Protein AF-A0A1H4K8H6-F1 (afdb_monomer_lite)

Sequence (141 aa):
MRRGWREDIYTRSAAPPLRTGRDPRARECATCYTLRRQDDECFGGLREAVLERDQYRCRVCDAPRRIKRSIIVHHRVPGRSVLHPMISLCPGCHAKVHRTTVVLSAMPPLLLKLWREQHPDRHEQRILDFRKKDMQSRPMF

Radius of gyration: 27.67 Å; chains: 1; bounding box: 66×64×83 Å

pLDDT: mean 79.52, std 19.92, range [31.77, 97.69]

InterPro domains:
  IPR003615 HNH nuclease [cd00085] (46-98)

Organism: NCBI:txid392734

Secondary structure (DSSP, 8-state):
------------PPPPP---S--GGGG--HHHHHHHHHHHHHHTT-HHHHHHHTTTB-TTT--B--STTSSEEEESSTT---TTTEEEE-HHHHHHHHH-SS-BTTS-HHHHHHHHHH-TTPPPBPPP-TTS-----PPP-

Structure (mmCIF, N/CA/C/O backbone):
data_AF-A0A1H4K8H6-F1
#
_entry.id   AF-A0A1H4K8H6-F1
#
loop_
_atom_site.group_PDB
_atom_site.id
_atom_site.type_symbol
_atom_site.label_atom_id
_atom_site.label_alt_id
_atom_site.label_comp_id
_atom_site.label_asym_id
_atom_site.label_entity_id
_atom_site.label_seq_id
_atom_site.pdbx_PDB_ins_code
_atom_site.Cartn_x
_atom_site.Cartn_y
_atom_site.Cartn_z
_atom_site.occupancy
_atom_site.B_iso_or_equiv
_atom_site.auth_seq_id
_atom_site.auth_comp_id
_atom_site.auth_asym_id
_atom_site.auth_atom_id
_atom_site.pdbx_PDB_model_num
ATOM 1 N N . MET A 1 1 ? 1.658 -53.767 -45.914 1.00 40.94 1 MET A N 1
ATOM 2 C CA . MET A 1 1 ? 2.917 -53.933 -45.147 1.00 40.94 1 MET A CA 1
ATOM 3 C C . MET A 1 1 ? 4.100 -53.635 -46.061 1.00 40.94 1 MET A C 1
ATOM 5 O O . MET A 1 1 ? 4.144 -54.219 -47.132 1.00 40.94 1 MET A O 1
ATOM 9 N N . ARG A 1 2 ? 5.048 -52.801 -45.587 1.00 32.50 2 ARG A N 1
ATOM 10 C CA . ARG A 1 2 ? 6.287 -52.304 -46.247 1.00 32.50 2 ARG A CA 1
ATOM 11 C C . ARG A 1 2 ? 6.045 -51.295 -47.383 1.00 32.50 2 ARG A C 1
ATOM 13 O O . ARG A 1 2 ? 5.110 -51.474 -48.140 1.00 32.50 2 ARG A O 1
ATOM 20 N N . ARG A 1 3 ? 6.847 -50.255 -47.618 1.00 38.59 3 ARG A N 1
ATOM 21 C CA . ARG A 1 3 ? 7.909 -49.508 -46.908 1.00 38.59 3 ARG A CA 1
ATOM 22 C C . ARG A 1 3 ? 8.177 -48.283 -47.808 1.00 38.59 3 ARG A C 1
ATOM 24 O O . ARG A 1 3 ? 8.149 -48.450 -49.021 1.00 38.59 3 ARG A O 1
ATOM 31 N N . GLY A 1 4 ? 8.552 -47.138 -47.237 1.00 31.77 4 GLY A N 1
ATOM 32 C CA . GLY A 1 4 ? 9.342 -46.130 -47.960 1.00 31.77 4 GLY A CA 1
ATOM 33 C C . GLY A 1 4 ? 8.812 -44.703 -47.887 1.00 31.77 4 GLY A C 1
ATOM 34 O O . GLY A 1 4 ? 8.024 -44.306 -48.730 1.00 31.77 4 GLY A O 1
ATOM 35 N N . TRP A 1 5 ? 9.326 -43.924 -46.936 1.00 32.12 5 TRP A N 1
ATOM 36 C CA . TRP A 1 5 ? 9.460 -42.476 -47.089 1.00 32.12 5 TRP A CA 1
ATOM 37 C C . TRP A 1 5 ? 10.924 -42.136 -46.815 1.00 32.12 5 TRP A C 1
ATOM 39 O O . TRP A 1 5 ? 11.420 -42.372 -45.713 1.00 32.12 5 TRP A O 1
ATOM 49 N N . ARG A 1 6 ? 11.621 -41.713 -47.876 1.00 41.25 6 ARG A N 1
ATOM 50 C CA . ARG A 1 6 ? 12.905 -41.013 -47.800 1.00 41.25 6 ARG A CA 1
ATOM 51 C C . ARG A 1 6 ? 12.652 -39.534 -47.516 1.00 41.25 6 ARG A C 1
ATOM 53 O O . ARG A 1 6 ? 11.533 -39.051 -47.649 1.00 41.25 6 ARG A O 1
ATOM 60 N N . GLU A 1 7 ? 13.748 -38.935 -47.089 1.00 38.69 7 GLU A N 1
ATOM 61 C CA . GLU A 1 7 ? 14.023 -37.622 -46.526 1.00 38.69 7 GLU A CA 1
ATOM 62 C C . GLU A 1 7 ? 13.606 -36.408 -47.372 1.00 38.69 7 GLU A C 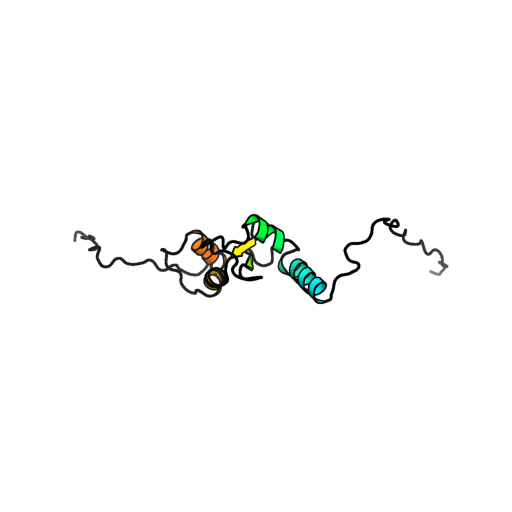1
ATOM 64 O O . GLU A 1 7 ? 13.125 -36.532 -48.495 1.00 38.69 7 GLU A O 1
ATOM 69 N N . ASP A 1 8 ? 13.882 -35.247 -46.767 1.00 36.59 8 ASP A N 1
ATOM 70 C CA . ASP A 1 8 ? 13.781 -33.871 -47.258 1.00 36.59 8 ASP A CA 1
ATOM 71 C C . ASP A 1 8 ? 12.404 -33.245 -46.941 1.00 36.59 8 ASP A C 1
ATOM 73 O O . ASP A 1 8 ? 11.355 -33.780 -47.260 1.00 36.59 8 ASP A O 1
ATOM 77 N N . ILE A 1 9 ? 12.270 -32.095 -46.279 1.00 44.44 9 ILE A N 1
ATOM 78 C CA . ILE A 1 9 ? 13.014 -30.853 -46.456 1.00 44.44 9 ILE A CA 1
ATOM 79 C C . ILE A 1 9 ? 12.927 -30.050 -45.148 1.00 44.44 9 ILE A C 1
ATOM 81 O O . ILE A 1 9 ? 11.853 -29.760 -44.624 1.00 44.44 9 ILE A O 1
ATOM 85 N N . TYR A 1 10 ? 14.091 -29.636 -44.661 1.00 36.12 10 TYR A N 1
ATOM 86 C CA . TYR A 1 10 ? 14.293 -28.594 -43.663 1.00 36.12 10 TYR A CA 1
ATOM 87 C C . TYR A 1 10 ? 13.705 -27.263 -44.173 1.00 36.12 10 TYR A C 1
ATOM 89 O O . TYR A 1 10 ? 14.400 -26.464 -44.805 1.00 36.12 10 TYR A O 1
ATOM 97 N N . THR A 1 11 ? 12.420 -26.989 -43.933 1.00 43.94 11 THR A N 1
ATOM 98 C CA . THR A 1 11 ? 11.877 -25.638 -44.133 1.00 43.94 11 THR A CA 1
ATOM 99 C C . THR A 1 11 ? 12.354 -24.750 -42.995 1.00 43.94 11 THR A C 1
ATOM 101 O O . THR A 1 11 ? 11.787 -24.728 -41.904 1.00 43.94 11 THR A O 1
ATOM 104 N N . ARG A 1 12 ? 13.450 -24.043 -43.287 1.00 44.56 12 ARG A N 1
ATOM 105 C CA . ARG A 1 12 ? 13.989 -22.895 -42.557 1.00 44.56 12 ARG A CA 1
ATOM 106 C C . ARG A 1 12 ? 12.866 -22.052 -41.948 1.00 44.56 12 ARG A C 1
ATOM 108 O O . ARG A 1 12 ? 12.107 -21.410 -42.672 1.00 44.56 12 ARG A O 1
ATOM 115 N N . SER A 1 13 ? 12.833 -22.001 -40.620 1.00 45.31 13 SER A N 1
ATOM 116 C CA . SER A 1 13 ? 12.163 -20.948 -39.865 1.00 45.31 13 SER A CA 1
ATOM 117 C C . SER A 1 13 ? 12.573 -19.591 -40.434 1.00 45.31 13 SER A C 1
ATOM 119 O O . SER A 1 13 ? 13.765 -19.280 -40.506 1.00 45.31 13 SER A O 1
ATOM 121 N N . ALA A 1 14 ? 11.594 -18.799 -40.866 1.00 42.00 14 ALA A N 1
ATOM 122 C CA . ALA A 1 14 ? 11.824 -17.429 -41.290 1.00 42.00 14 ALA A CA 1
ATOM 123 C C . ALA A 1 14 ? 12.527 -16.665 -40.158 1.00 42.00 14 ALA A C 1
ATOM 125 O O . ALA A 1 14 ? 12.051 -16.633 -39.021 1.00 42.00 14 ALA A O 1
ATOM 126 N N . ALA A 1 15 ? 13.687 -16.085 -40.468 1.00 46.69 15 ALA A N 1
ATOM 127 C CA . ALA A 1 15 ? 14.400 -15.219 -39.547 1.00 46.69 15 ALA A CA 1
ATOM 128 C C . ALA A 1 15 ? 13.525 -13.993 -39.224 1.00 46.69 15 ALA A C 1
ATOM 130 O O . ALA A 1 15 ? 12.939 -13.409 -40.142 1.00 46.69 15 ALA A O 1
ATOM 131 N N . PRO A 1 16 ? 13.419 -13.578 -37.949 1.00 52.88 16 PRO A N 1
ATOM 132 C CA . PRO A 1 16 ? 12.734 -12.340 -37.606 1.00 52.88 16 PRO A CA 1
ATOM 133 C C . PRO A 1 16 ? 13.440 -11.154 -38.285 1.00 52.88 16 PRO A C 1
ATOM 135 O O . PRO A 1 16 ? 14.665 -11.179 -38.438 1.00 52.88 16 PRO A O 1
ATOM 138 N N . PRO A 1 17 ? 12.698 -10.110 -38.699 1.00 45.56 17 PRO A N 1
ATOM 139 C CA . PRO A 1 17 ? 13.280 -8.988 -39.421 1.00 45.56 17 PRO A CA 1
ATOM 140 C C . PRO A 1 17 ? 14.376 -8.321 -38.586 1.00 45.56 17 PRO A C 1
ATOM 142 O O . PRO A 1 17 ? 14.208 -8.082 -37.385 1.00 45.56 17 PRO A O 1
ATOM 145 N N . LEU A 1 18 ? 15.494 -8.012 -39.248 1.00 45.66 18 LEU A N 1
ATOM 146 C CA . LEU A 1 18 ? 16.598 -7.225 -38.706 1.00 45.66 18 LEU A CA 1
ATOM 147 C C . LEU A 1 18 ? 16.058 -5.867 -38.248 1.00 45.66 18 LEU A C 1
ATOM 149 O O . LEU A 1 18 ? 15.771 -4.982 -39.052 1.00 45.66 18 LEU A O 1
ATOM 153 N N . ARG A 1 19 ? 15.890 -5.712 -36.934 1.00 53.22 19 ARG A N 1
ATOM 154 C CA . ARG A 1 19 ? 15.491 -4.448 -36.322 1.00 53.22 19 ARG A CA 1
ATOM 155 C C . ARG A 1 19 ? 16.676 -3.489 -36.376 1.00 53.22 19 ARG A C 1
ATOM 157 O O . ARG A 1 19 ? 17.606 -3.598 -35.581 1.00 53.22 19 ARG A O 1
ATOM 164 N N . THR A 1 20 ? 16.635 -2.523 -37.287 1.00 49.62 20 THR A N 1
ATOM 165 C CA . THR A 1 20 ? 17.486 -1.328 -37.241 1.00 49.62 20 THR A CA 1
ATOM 166 C C . THR A 1 20 ? 16.997 -0.422 -36.111 1.00 49.62 20 THR A C 1
ATOM 168 O O . THR A 1 20 ? 16.251 0.530 -36.312 1.00 49.62 20 THR A O 1
ATOM 171 N N . GLY A 1 21 ? 17.372 -0.778 -34.888 1.00 46.44 21 GLY A N 1
ATOM 172 C CA . GLY A 1 21 ? 17.112 -0.022 -33.673 1.00 46.44 21 GLY A CA 1
ATOM 173 C C . GLY A 1 21 ? 17.929 -0.647 -32.552 1.00 46.44 21 GLY A C 1
ATOM 174 O O . GLY A 1 21 ? 17.805 -1.840 -32.293 1.00 46.44 21 GLY A O 1
ATOM 175 N N . ARG A 1 22 ? 18.818 0.131 -31.932 1.00 46.59 22 ARG A N 1
ATOM 176 C CA . ARG A 1 22 ? 19.665 -0.317 -30.818 1.00 46.59 22 ARG A CA 1
ATOM 177 C C . ARG A 1 22 ? 18.770 -0.894 -29.710 1.00 46.59 22 ARG A C 1
ATOM 179 O O . ARG A 1 22 ? 17.985 -0.148 -29.136 1.00 46.59 22 ARG A O 1
ATOM 186 N N . ASP A 1 23 ? 18.873 -2.196 -29.429 1.00 51.41 23 ASP A N 1
ATOM 187 C CA . ASP A 1 23 ? 18.106 -2.842 -28.355 1.00 51.41 23 ASP A CA 1
ATOM 188 C C . ASP A 1 23 ? 18.507 -2.222 -27.001 1.00 51.41 23 ASP A C 1
ATOM 190 O O . ASP A 1 23 ? 19.679 -2.324 -26.617 1.00 51.41 23 ASP A O 1
ATOM 194 N N . PRO A 1 24 ? 17.586 -1.576 -26.260 1.00 54.31 24 PRO A N 1
ATOM 195 C CA . PRO A 1 24 ? 17.891 -1.013 -24.946 1.00 54.31 24 PRO A CA 1
ATOM 196 C C . PRO A 1 24 ? 18.345 -2.072 -23.924 1.00 54.31 24 PRO A C 1
ATOM 198 O O . PRO A 1 24 ? 18.937 -1.710 -22.911 1.00 54.31 24 PRO A O 1
ATOM 201 N N . ARG A 1 25 ? 18.149 -3.370 -24.206 1.00 55.22 25 ARG A N 1
ATOM 202 C CA . ARG A 1 25 ? 18.594 -4.501 -23.371 1.00 55.22 25 ARG A CA 1
ATOM 203 C C . ARG A 1 25 ? 20.097 -4.796 -23.437 1.00 55.22 25 ARG A C 1
ATOM 205 O O . ARG A 1 25 ? 20.592 -5.610 -22.663 1.00 55.22 25 ARG A O 1
ATOM 212 N N . ALA A 1 26 ? 20.839 -4.173 -24.354 1.00 51.31 26 ALA A N 1
ATOM 213 C CA . ALA A 1 26 ? 22.191 -4.617 -24.700 1.00 51.31 26 ALA A CA 1
ATOM 214 C C . ALA A 1 26 ? 23.328 -4.123 -23.773 1.00 51.31 26 ALA A C 1
ATOM 216 O O . ALA A 1 26 ? 24.483 -4.465 -24.024 1.00 51.31 26 ALA A O 1
ATOM 217 N N . ARG A 1 27 ? 23.062 -3.335 -22.716 1.00 61.19 27 ARG A N 1
ATOM 218 C CA . ARG A 1 27 ? 24.096 -2.872 -21.754 1.00 61.19 27 ARG A CA 1
ATOM 219 C C . ARG A 1 27 ? 23.554 -2.642 -20.338 1.00 61.19 27 ARG A C 1
ATOM 221 O O . ARG A 1 27 ? 23.649 -1.542 -19.799 1.00 61.19 27 ARG A O 1
ATOM 228 N N . GLU A 1 28 ? 22.995 -3.670 -19.714 1.00 68.44 28 GLU A N 1
ATOM 229 C CA . GLU A 1 28 ? 22.620 -3.606 -18.296 1.00 68.44 28 GLU A CA 1
ATOM 230 C C . GLU A 1 28 ? 23.706 -4.246 -17.428 1.00 68.44 28 GLU A C 1
ATOM 232 O O . GLU A 1 28 ? 24.173 -5.347 -17.712 1.00 68.44 28 GLU A O 1
ATOM 237 N N . CYS A 1 29 ? 24.119 -3.571 -16.350 1.00 89.44 29 CYS A N 1
ATOM 238 C CA . CYS A 1 29 ? 24.973 -4.212 -15.352 1.00 89.44 29 CYS A CA 1
ATOM 239 C C . CYS A 1 29 ? 24.195 -5.326 -14.627 1.00 89.44 29 CYS A C 1
ATOM 241 O O . CYS A 1 29 ? 22.961 -5.300 -14.578 1.00 89.44 29 CYS A O 1
ATOM 243 N N . ALA A 1 30 ? 24.904 -6.272 -14.003 1.00 89.25 30 ALA A N 1
ATOM 244 C CA . ALA A 1 30 ? 24.290 -7.406 -13.301 1.00 89.25 30 ALA A CA 1
ATOM 245 C C . ALA A 1 30 ? 23.219 -6.979 -12.271 1.00 89.25 30 ALA A C 1
ATOM 247 O O . ALA A 1 30 ? 22.183 -7.631 -12.124 1.00 89.25 30 ALA A O 1
ATOM 248 N N . THR A 1 31 ? 23.429 -5.843 -11.600 1.00 87.06 31 THR A N 1
ATOM 249 C CA . THR A 1 31 ? 22.476 -5.274 -10.638 1.00 87.06 31 THR A CA 1
ATOM 250 C C . THR A 1 31 ? 21.191 -4.797 -11.310 1.00 87.06 31 THR A C 1
ATOM 252 O O . THR A 1 31 ? 20.106 -5.093 -10.815 1.00 87.06 31 THR A O 1
ATOM 255 N N . CYS A 1 32 ? 21.285 -4.075 -12.431 1.00 86.06 32 CYS A N 1
ATOM 256 C CA . CYS A 1 32 ? 20.110 -3.608 -13.171 1.00 86.06 32 CYS A CA 1
ATOM 257 C C . CYS A 1 32 ? 19.314 -4.787 -13.733 1.00 86.06 32 CYS A C 1
ATOM 259 O O . CYS A 1 32 ? 18.097 -4.826 -13.560 1.00 86.06 32 CYS A O 1
ATOM 261 N N . TYR A 1 33 ? 20.010 -5.787 -14.282 1.00 87.75 33 TYR A N 1
ATOM 262 C CA . TYR A 1 33 ? 19.394 -7.031 -14.737 1.00 87.75 33 TYR A CA 1
ATOM 263 C C . TYR A 1 33 ? 18.619 -7.729 -13.609 1.00 87.75 33 TYR A C 1
ATOM 265 O O . TYR A 1 33 ? 17.448 -8.065 -13.775 1.00 87.75 33 TYR A O 1
ATOM 273 N N . THR A 1 34 ? 19.243 -7.890 -12.436 1.00 90.56 34 THR A N 1
ATOM 274 C CA . THR A 1 34 ? 18.611 -8.543 -11.277 1.00 90.56 34 THR A CA 1
ATOM 275 C C . THR A 1 34 ? 17.389 -7.773 -10.787 1.00 90.56 34 THR A C 1
ATOM 277 O O . THR A 1 34 ? 16.365 -8.379 -10.487 1.00 90.56 34 THR A O 1
ATOM 280 N N . LEU A 1 35 ? 17.469 -6.441 -10.720 1.00 87.50 35 LEU A N 1
ATOM 281 C CA . LEU A 1 35 ? 16.349 -5.613 -10.273 1.00 87.50 35 LEU A CA 1
ATOM 282 C C . LEU A 1 35 ? 15.175 -5.648 -11.246 1.00 87.50 35 LEU A C 1
ATOM 284 O O . LEU A 1 35 ? 14.039 -5.742 -10.791 1.00 87.50 35 LEU A O 1
ATOM 288 N N . ARG A 1 36 ? 15.436 -5.602 -12.557 1.00 90.00 36 ARG A N 1
ATOM 289 C CA . ARG A 1 36 ? 14.379 -5.737 -13.563 1.00 90.00 36 ARG A CA 1
ATOM 290 C C . ARG A 1 36 ? 13.736 -7.114 -13.492 1.00 90.00 36 ARG A C 1
ATOM 292 O O . ARG A 1 36 ? 12.522 -7.202 -13.422 1.00 90.00 36 ARG A O 1
ATOM 299 N N . ARG A 1 37 ? 14.540 -8.178 -13.432 1.00 92.81 37 ARG A N 1
ATOM 300 C CA . ARG A 1 37 ? 14.028 -9.545 -13.289 1.00 92.81 37 ARG A CA 1
ATOM 301 C C . ARG A 1 37 ? 13.135 -9.681 -12.051 1.00 92.81 37 ARG A C 1
ATOM 303 O O . ARG A 1 37 ? 12.062 -10.258 -12.145 1.00 92.81 37 ARG A O 1
ATOM 310 N N . GLN A 1 38 ? 13.551 -9.127 -10.911 1.00 91.62 38 GLN A N 1
ATOM 311 C CA . GLN A 1 38 ? 12.725 -9.103 -9.699 1.00 91.62 38 GLN A CA 1
ATOM 312 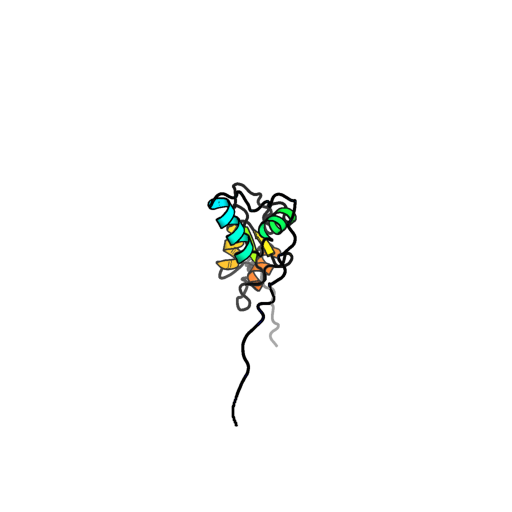C C . GLN A 1 38 ? 11.425 -8.313 -9.895 1.00 91.62 38 GLN A C 1
ATOM 314 O O . GLN A 1 38 ? 10.394 -8.704 -9.358 1.00 91.62 38 GLN A O 1
ATOM 319 N N . ASP A 1 39 ? 11.459 -7.207 -10.641 1.00 92.06 39 ASP A N 1
ATOM 320 C CA . ASP A 1 39 ? 10.255 -6.444 -10.978 1.00 92.06 39 ASP A CA 1
ATOM 321 C C . ASP A 1 39 ? 9.291 -7.268 -11.842 1.00 92.06 39 ASP A C 1
ATOM 323 O O . ASP A 1 39 ? 8.113 -7.405 -11.515 1.00 92.06 39 ASP A O 1
ATOM 327 N N . ASP A 1 40 ? 9.807 -7.903 -12.891 1.00 93.00 40 ASP A N 1
ATOM 328 C CA . ASP A 1 40 ? 9.037 -8.763 -13.787 1.00 93.00 40 ASP A CA 1
ATOM 329 C C . ASP A 1 40 ? 8.426 -9.955 -13.031 1.00 93.00 40 ASP A C 1
ATOM 331 O O . ASP A 1 40 ? 7.221 -10.193 -13.114 1.00 93.00 40 ASP A O 1
ATOM 335 N N . GLU A 1 41 ? 9.224 -10.668 -12.233 1.00 92.56 41 GLU A N 1
ATOM 336 C CA . GLU A 1 41 ? 8.789 -11.864 -11.499 1.00 92.56 41 GLU A CA 1
ATOM 337 C C . GLU A 1 41 ? 7.816 -11.542 -10.357 1.00 92.56 41 GLU A C 1
ATOM 339 O O . GLU A 1 41 ? 6.834 -12.258 -10.161 1.00 92.56 41 GLU A O 1
ATOM 344 N N . CYS A 1 42 ? 8.067 -10.482 -9.581 1.00 90.31 42 CYS A N 1
ATOM 345 C CA . CYS A 1 42 ? 7.255 -10.176 -8.401 1.00 90.31 42 CYS A CA 1
ATOM 346 C C . CYS A 1 42 ? 6.080 -9.243 -8.706 1.00 90.31 42 CYS A C 1
ATOM 348 O O . CYS A 1 42 ? 5.037 -9.358 -8.067 1.00 90.31 42 CYS A O 1
ATOM 350 N N . PHE A 1 43 ? 6.220 -8.316 -9.654 1.00 93.25 43 PHE A N 1
ATOM 351 C CA . PHE A 1 43 ? 5.251 -7.242 -9.901 1.00 93.25 43 PHE A CA 1
ATOM 352 C C . PHE A 1 43 ? 4.810 -7.141 -11.367 1.00 93.25 43 PHE A C 1
ATOM 354 O O . PHE A 1 43 ? 4.019 -6.257 -11.692 1.00 93.25 43 PHE A O 1
ATOM 361 N N . GLY A 1 44 ? 5.268 -8.031 -12.253 1.00 93.44 44 GLY A N 1
ATOM 362 C CA . GLY A 1 44 ? 4.924 -7.991 -13.677 1.00 93.44 44 GLY A CA 1
ATOM 363 C C . GLY A 1 44 ? 5.478 -6.760 -14.399 1.00 93.44 44 GLY A C 1
ATOM 364 O O . GLY A 1 44 ? 4.853 -6.293 -15.348 1.00 93.44 44 GLY A O 1
ATOM 365 N N . GLY A 1 45 ? 6.579 -6.181 -13.903 1.00 93.56 45 GLY A N 1
ATOM 366 C CA . GLY A 1 45 ? 7.172 -4.953 -14.447 1.00 93.56 45 GLY A CA 1
ATOM 367 C C . GLY A 1 45 ? 6.383 -3.680 -14.109 1.00 93.56 45 GLY A C 1
ATOM 368 O O . GLY A 1 45 ? 6.622 -2.619 -14.682 1.00 93.56 45 GLY A O 1
ATOM 369 N N . LEU A 1 46 ? 5.403 -3.771 -13.202 1.00 95.62 46 LEU A N 1
ATOM 370 C CA . LEU A 1 46 ? 4.505 -2.668 -12.848 1.00 95.62 46 LEU A CA 1
ATOM 371 C C . LEU A 1 46 ? 4.927 -1.930 -11.574 1.00 95.62 46 LEU A C 1
ATOM 373 O O . LEU A 1 46 ? 4.230 -0.998 -11.160 1.00 95.62 46 LEU A O 1
ATOM 377 N N . ARG A 1 47 ? 6.031 -2.321 -10.922 1.00 94.25 47 ARG A N 1
ATOM 378 C CA . ARG A 1 47 ? 6.423 -1.742 -9.632 1.00 94.25 47 ARG A CA 1
ATOM 379 C C . ARG A 1 47 ? 6.577 -0.228 -9.710 1.00 94.25 47 ARG A C 1
ATOM 381 O O . ARG A 1 47 ? 6.069 0.469 -8.834 1.00 94.25 47 ARG A O 1
ATOM 388 N N . GLU A 1 48 ? 7.267 0.281 -10.727 1.00 93.12 48 GLU A N 1
ATOM 389 C CA . GLU A 1 48 ? 7.495 1.723 -10.854 1.00 93.12 48 GLU A CA 1
ATOM 390 C C . GLU A 1 48 ? 6.203 2.476 -11.194 1.00 93.12 48 GLU A C 1
ATOM 392 O O . GLU A 1 48 ? 5.899 3.465 -10.538 1.00 93.12 48 GLU A O 1
ATOM 397 N N . ALA A 1 49 ? 5.367 1.940 -12.088 1.00 95.88 49 ALA A N 1
ATOM 398 C CA . ALA A 1 49 ? 4.070 2.532 -12.426 1.00 95.88 49 ALA A CA 1
ATOM 399 C C . ALA A 1 49 ? 3.132 2.649 -11.206 1.00 95.88 49 ALA A C 1
ATOM 401 O O . ALA A 1 49 ? 2.412 3.636 -11.048 1.00 95.88 49 ALA A O 1
ATOM 402 N N . VAL A 1 50 ? 3.146 1.657 -10.308 1.00 96.50 50 VAL A N 1
ATOM 403 C CA . VAL A 1 50 ? 2.392 1.709 -9.043 1.00 96.50 50 VAL A CA 1
ATOM 404 C C . VAL A 1 50 ? 2.943 2.790 -8.111 1.00 96.50 50 VAL A C 1
ATOM 406 O O . VAL A 1 50 ? 2.164 3.521 -7.496 1.00 96.50 50 VAL A O 1
ATOM 409 N N . LEU A 1 51 ? 4.269 2.906 -8.010 1.00 95.19 51 LEU A N 1
ATOM 410 C CA . LEU A 1 51 ? 4.914 3.920 -7.176 1.00 95.19 51 LEU A CA 1
ATOM 411 C C . LEU A 1 51 ? 4.661 5.336 -7.699 1.00 95.19 51 LEU A C 1
ATOM 413 O O . LEU A 1 51 ? 4.337 6.210 -6.900 1.00 95.19 51 LEU A O 1
ATOM 417 N N . GLU A 1 52 ? 4.764 5.556 -9.008 1.00 95.62 52 GLU A N 1
ATOM 418 C CA . GLU A 1 52 ? 4.476 6.839 -9.656 1.00 95.62 52 GLU A CA 1
ATOM 419 C C . GLU A 1 52 ? 3.017 7.252 -9.456 1.00 95.62 52 GLU A C 1
ATOM 421 O O . GLU A 1 52 ? 2.752 8.370 -9.009 1.00 95.62 52 GLU A O 1
ATOM 426 N N . ARG A 1 53 ? 2.068 6.331 -9.686 1.00 97.06 53 ARG A N 1
ATOM 427 C CA . ARG A 1 53 ? 0.635 6.550 -9.425 1.00 97.06 53 ARG A CA 1
ATOM 428 C C . ARG A 1 53 ? 0.386 7.009 -7.990 1.00 97.06 53 ARG A C 1
ATOM 430 O O . ARG A 1 53 ? -0.421 7.902 -7.744 1.00 97.06 53 ARG A O 1
ATOM 437 N N . ASP A 1 54 ? 1.079 6.389 -7.041 1.00 96.81 54 ASP A N 1
ATOM 438 C CA . ASP A 1 54 ? 0.954 6.684 -5.617 1.00 96.81 54 ASP A CA 1
ATOM 439 C C . ASP A 1 54 ? 1.900 7.811 -5.158 1.00 96.81 54 ASP A C 1
ATOM 441 O O . ASP A 1 54 ? 2.046 8.037 -3.955 1.00 96.81 54 ASP A O 1
ATOM 445 N N . GLN A 1 55 ? 2.540 8.518 -6.098 1.00 96.06 55 GLN A N 1
ATOM 446 C CA . GLN A 1 55 ? 3.445 9.649 -5.866 1.00 96.06 55 GLN A CA 1
ATOM 447 C C . GLN A 1 55 ? 4.603 9.322 -4.913 1.00 96.06 55 GLN A C 1
ATOM 449 O O . GLN A 1 55 ? 5.066 10.173 -4.152 1.00 96.06 55 GLN A O 1
ATOM 454 N N . TYR A 1 56 ? 5.065 8.070 -4.922 1.00 95.31 56 TYR A N 1
ATOM 455 C CA . TYR A 1 56 ? 6.090 7.551 -4.015 1.00 95.31 56 TYR A CA 1
ATOM 456 C C . TYR A 1 56 ? 5.769 7.824 -2.539 1.00 95.31 56 TYR A C 1
ATOM 458 O O . TYR A 1 56 ? 6.663 8.106 -1.730 1.00 95.31 56 TYR A O 1
ATOM 466 N N . ARG A 1 57 ? 4.485 7.745 -2.184 1.00 96.44 57 ARG A N 1
ATOM 467 C CA . ARG A 1 57 ? 3.964 7.987 -0.840 1.00 96.44 57 ARG A CA 1
ATOM 468 C C . ARG A 1 57 ? 3.176 6.788 -0.342 1.00 96.44 57 ARG A C 1
ATOM 470 O O . ARG A 1 57 ? 2.593 6.017 -1.102 1.00 96.44 57 ARG A O 1
ATOM 477 N N . CYS A 1 58 ? 3.177 6.610 0.975 1.00 97.12 58 CYS A N 1
ATOM 478 C CA . CYS A 1 58 ? 2.364 5.580 1.604 1.00 97.12 58 CYS A CA 1
ATOM 479 C C . CYS A 1 58 ? 0.885 5.938 1.453 1.00 97.12 58 CYS A C 1
ATOM 481 O O . CYS A 1 58 ? 0.447 6.951 1.985 1.00 97.12 58 CYS A O 1
ATOM 483 N N . ARG A 1 59 ? 0.079 5.080 0.830 1.00 97.69 59 ARG A N 1
ATOM 484 C CA . ARG A 1 59 ? -1.356 5.361 0.657 1.00 97.69 59 ARG A CA 1
ATOM 485 C C . ARG A 1 59 ? -2.162 5.355 1.960 1.00 97.69 59 ARG A C 1
ATOM 487 O O . ARG A 1 59 ? -3.275 5.862 1.977 1.00 97.69 59 ARG A O 1
ATOM 494 N N . VAL A 1 60 ? -1.613 4.796 3.044 1.00 97.12 60 VAL A N 1
ATOM 495 C CA . VAL A 1 60 ? -2.275 4.723 4.360 1.00 97.12 60 VAL A CA 1
ATOM 496 C C . VAL A 1 60 ? -1.982 5.941 5.233 1.00 97.12 60 VAL A C 1
ATOM 498 O O . VAL A 1 60 ? -2.905 6.533 5.776 1.00 97.12 60 VAL A O 1
ATOM 501 N N . CYS A 1 61 ? 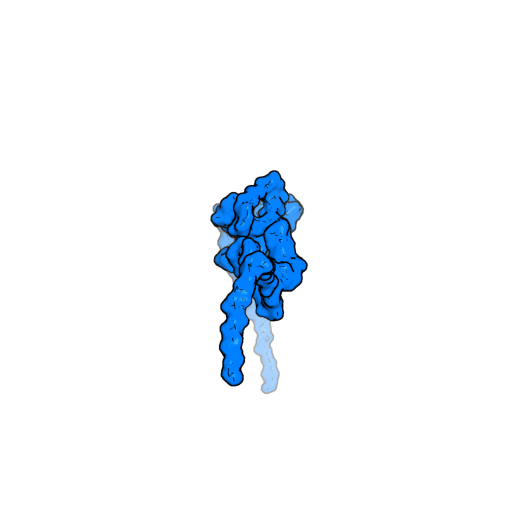-0.704 6.270 5.431 1.00 96.06 61 CYS A N 1
ATOM 502 C CA . CYS A 1 61 ? -0.279 7.311 6.376 1.00 96.06 61 CYS A CA 1
ATOM 503 C C . CYS A 1 61 ? 0.393 8.506 5.702 1.00 96.06 61 CYS A C 1
ATOM 505 O O . CYS A 1 61 ? 0.942 9.356 6.394 1.00 96.06 61 CYS A O 1
ATOM 507 N N . ASP A 1 62 ? 0.424 8.516 4.370 1.00 96.25 62 ASP A N 1
ATOM 508 C CA . ASP A 1 62 ? 0.987 9.590 3.557 1.00 96.25 62 ASP A CA 1
ATOM 509 C C . ASP A 1 62 ? 2.479 9.876 3.834 1.00 96.25 62 ASP A C 1
ATOM 511 O O . ASP A 1 62 ? 3.032 10.907 3.473 1.00 96.25 62 ASP A O 1
ATOM 515 N N . ALA A 1 63 ? 3.188 8.933 4.464 1.00 93.94 63 ALA A N 1
ATOM 516 C CA . ALA A 1 63 ? 4.621 9.066 4.685 1.00 93.94 63 ALA A CA 1
ATOM 517 C C . ALA A 1 63 ? 5.364 9.136 3.334 1.00 93.94 63 ALA A C 1
ATOM 519 O O . ALA A 1 63 ? 5.158 8.252 2.491 1.00 93.94 63 ALA A O 1
ATOM 520 N N . PRO A 1 64 ? 6.249 10.132 3.132 1.00 93.44 64 PRO A N 1
ATOM 521 C CA . PRO A 1 64 ? 7.038 10.242 1.917 1.00 93.44 64 PRO A CA 1
ATOM 522 C C . PRO A 1 64 ? 8.189 9.237 1.907 1.00 93.44 64 PRO A C 1
ATOM 524 O O . PRO A 1 64 ? 8.644 8.743 2.947 1.00 93.44 64 PRO A O 1
ATOM 527 N N . ARG A 1 65 ? 8.717 8.981 0.712 1.00 87.75 65 ARG A N 1
ATOM 528 C CA . ARG A 1 65 ? 9.949 8.217 0.514 1.00 87.75 65 ARG A CA 1
ATOM 529 C C . ARG A 1 65 ? 11.145 8.944 1.146 1.00 87.75 65 ARG A C 1
ATOM 531 O O . ARG A 1 65 ? 11.636 9.921 0.595 1.00 87.75 65 ARG A O 1
ATOM 538 N N . ARG A 1 66 ? 11.648 8.436 2.276 1.00 82.94 66 ARG A N 1
ATOM 539 C CA . ARG A 1 66 ? 12.851 8.956 2.962 1.00 82.94 66 ARG A CA 1
ATOM 540 C C . ARG A 1 66 ? 14.157 8.508 2.302 1.00 82.94 66 ARG A C 1
ATOM 542 O O . ARG A 1 66 ? 15.075 9.295 2.138 1.00 82.94 66 ARG A O 1
ATOM 549 N N . ILE A 1 67 ? 14.228 7.233 1.918 1.00 82.69 67 ILE A N 1
ATOM 550 C CA . ILE A 1 67 ? 15.379 6.614 1.237 1.00 82.69 67 ILE A CA 1
ATOM 551 C C . ILE A 1 67 ? 14.917 5.762 0.053 1.00 82.69 67 ILE A C 1
ATOM 553 O O . ILE A 1 67 ? 13.727 5.434 -0.070 1.00 82.69 67 ILE A O 1
ATOM 557 N N . LYS A 1 68 ? 15.855 5.351 -0.810 1.00 70.75 68 LYS A N 1
ATOM 558 C CA . LYS A 1 68 ? 15.576 4.391 -1.887 1.00 70.75 68 LYS A CA 1
ATOM 559 C C . LYS A 1 68 ? 14.948 3.127 -1.284 1.00 70.75 68 LYS A C 1
ATOM 561 O O . LYS A 1 68 ? 15.545 2.502 -0.421 1.00 70.75 68 LYS A O 1
ATOM 566 N N . ARG A 1 69 ? 13.734 2.780 -1.740 1.00 71.00 69 ARG A N 1
ATOM 567 C CA . ARG A 1 69 ? 12.907 1.639 -1.269 1.00 71.00 69 ARG A CA 1
ATOM 568 C C . ARG A 1 69 ? 12.257 1.781 0.119 1.00 71.00 69 ARG A C 1
ATOM 570 O O . ARG A 1 69 ? 11.790 0.795 0.670 1.00 71.00 69 ARG A O 1
ATOM 577 N N . SER A 1 70 ? 12.143 2.994 0.661 1.00 87.12 70 SER A N 1
ATOM 578 C CA . SER A 1 70 ? 11.327 3.244 1.872 1.00 87.12 70 SER A CA 1
ATOM 579 C C . SER A 1 70 ? 9.810 3.213 1.633 1.00 87.12 70 SER A C 1
ATOM 581 O O . SER A 1 70 ? 9.046 3.313 2.588 1.00 87.12 70 SER A O 1
ATOM 583 N N . ILE A 1 71 ? 9.385 3.050 0.378 1.00 95.12 71 ILE A N 1
ATOM 584 C CA . ILE A 1 71 ? 8.017 2.728 -0.030 1.00 95.12 71 ILE A CA 1
ATOM 585 C C . ILE A 1 71 ? 8.083 1.448 -0.863 1.00 95.12 71 ILE A C 1
ATOM 587 O O . ILE A 1 71 ? 8.948 1.310 -1.737 1.00 95.12 71 ILE A O 1
ATOM 591 N N . ILE A 1 72 ? 7.200 0.508 -0.547 1.00 93.69 72 ILE A N 1
ATOM 592 C CA . ILE A 1 72 ? 7.139 -0.836 -1.116 1.00 93.69 72 ILE A CA 1
ATOM 593 C C . ILE A 1 72 ? 5.768 -1.086 -1.732 1.00 93.69 72 ILE A C 1
ATOM 595 O O . ILE A 1 72 ? 4.765 -0.551 -1.262 1.00 93.69 72 ILE A O 1
ATOM 599 N N . VAL A 1 73 ? 5.742 -1.896 -2.787 1.00 95.31 73 VAL A N 1
ATOM 600 C CA . VAL A 1 73 ? 4.507 -2.301 -3.460 1.00 95.31 73 VAL A CA 1
ATOM 601 C C . VAL A 1 73 ? 3.959 -3.542 -2.768 1.00 95.31 73 VAL A C 1
ATOM 603 O O . VAL A 1 73 ? 4.690 -4.496 -2.517 1.00 95.31 73 VAL A O 1
ATOM 606 N N . HIS A 1 74 ? 2.674 -3.497 -2.443 1.00 95.38 74 HIS A N 1
ATOM 607 C CA . HIS A 1 74 ? 1.928 -4.555 -1.787 1.00 95.38 74 HIS A CA 1
ATOM 608 C C . HIS A 1 74 ? 0.839 -5.086 -2.719 1.00 95.38 74 HIS A C 1
ATOM 610 O O . HIS A 1 74 ? 0.053 -4.303 -3.258 1.00 95.38 74 HIS A O 1
ATOM 616 N N . HIS A 1 75 ? 0.763 -6.408 -2.867 1.00 94.81 75 HIS A N 1
ATOM 617 C CA . HIS A 1 75 ? -0.348 -7.083 -3.533 1.00 94.81 75 HIS A CA 1
ATOM 618 C C . HIS A 1 75 ? -1.520 -7.260 -2.571 1.00 94.81 75 HIS A C 1
ATOM 620 O O . HIS A 1 75 ? -1.394 -7.963 -1.575 1.00 94.81 75 HIS A O 1
ATOM 626 N N . ARG A 1 76 ? -2.678 -6.689 -2.915 1.00 93.88 76 ARG A N 1
ATOM 627 C CA . ARG A 1 76 ? -3.952 -6.940 -2.214 1.00 93.88 76 ARG A CA 1
ATOM 628 C C . ARG A 1 76 ? -4.535 -8.316 -2.527 1.00 93.88 76 ARG A C 1
ATOM 630 O O . ARG A 1 76 ? -5.291 -8.866 -1.741 1.00 93.88 76 ARG A O 1
ATOM 637 N N . VAL A 1 77 ? -4.194 -8.856 -3.698 1.00 89.56 77 VAL A N 1
ATOM 638 C CA . VAL A 1 77 ? -4.537 -10.217 -4.121 1.00 89.56 77 VAL A CA 1
ATOM 639 C C . VAL A 1 77 ? -3.226 -10.945 -4.425 1.00 89.56 77 VAL A C 1
ATOM 641 O O . VAL A 1 77 ? -2.545 -10.555 -5.381 1.00 89.56 77 VAL A O 1
ATOM 644 N N . PRO A 1 78 ? -2.845 -11.963 -3.633 1.00 84.25 78 PRO A N 1
ATOM 645 C CA . PRO A 1 78 ? -1.607 -12.707 -3.845 1.00 84.25 78 PRO A CA 1
ATOM 646 C C . PRO A 1 78 ? -1.490 -13.247 -5.276 1.00 84.25 78 PRO A C 1
ATOM 648 O O . PRO A 1 78 ? -2.466 -13.722 -5.852 1.00 84.25 78 PRO A O 1
ATOM 651 N N . GLY A 1 79 ? -0.297 -13.145 -5.869 1.00 83.06 79 GLY A N 1
ATOM 652 C CA . GLY A 1 79 ? -0.007 -13.661 -7.214 1.00 83.06 79 GLY A CA 1
ATOM 653 C C . GLY A 1 79 ? -0.632 -12.879 -8.377 1.00 83.06 79 GLY A C 1
ATOM 654 O O . GLY A 1 79 ? -0.387 -13.219 -9.532 1.00 83.06 79 GLY A O 1
ATOM 655 N N . ARG A 1 80 ? -1.413 -11.820 -8.116 1.00 88.12 80 ARG A N 1
ATOM 656 C CA . ARG A 1 80 ? -2.058 -11.023 -9.167 1.00 88.12 80 ARG A CA 1
ATOM 657 C C . ARG A 1 80 ? -1.351 -9.686 -9.380 1.00 88.12 80 ARG A C 1
ATOM 659 O O . ARG A 1 80 ? -1.734 -8.662 -8.813 1.00 88.12 80 ARG A O 1
ATOM 666 N N . SER A 1 81 ? -0.357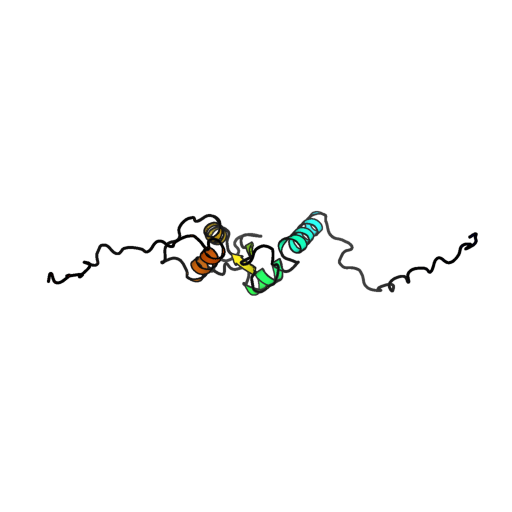 -9.694 -10.259 1.00 90.31 81 SER A N 1
ATOM 667 C CA . SER A 1 81 ? 0.403 -8.506 -10.665 1.00 90.31 81 SER A CA 1
ATOM 668 C C . SER A 1 81 ? -0.333 -7.699 -11.737 1.00 90.31 81 SER A C 1
ATOM 670 O O . SER A 1 81 ? 0.022 -7.707 -12.910 1.00 90.31 81 SER A O 1
ATOM 672 N N . VAL A 1 82 ? -1.400 -7.007 -11.331 1.00 91.69 82 VAL A N 1
ATOM 673 C CA . VAL A 1 82 ? -2.090 -5.999 -12.155 1.00 91.69 82 VAL A CA 1
ATOM 674 C C . VAL A 1 82 ? -2.155 -4.681 -11.390 1.00 91.69 82 VAL A C 1
ATOM 676 O O . VAL A 1 82 ? -2.184 -4.677 -10.161 1.00 91.69 82 VAL A O 1
ATOM 679 N N . LEU A 1 83 ? -2.145 -3.548 -12.098 1.00 89.75 83 LEU A N 1
ATOM 680 C CA . LEU A 1 83 ? -1.890 -2.232 -11.495 1.00 89.75 83 LEU A CA 1
ATOM 681 C C . LEU A 1 83 ? -2.858 -1.889 -10.343 1.00 89.75 83 LEU A C 1
ATOM 683 O O . LEU A 1 83 ? -2.442 -1.392 -9.300 1.00 89.75 83 LEU A O 1
ATOM 687 N N . HIS A 1 84 ? -4.152 -2.167 -10.514 1.00 90.38 84 HIS A N 1
ATOM 688 C CA . HIS A 1 84 ? -5.211 -1.785 -9.570 1.00 90.38 84 HIS A CA 1
ATOM 689 C C . HIS A 1 84 ? -5.133 -2.456 -8.173 1.00 90.38 84 HIS A C 1
ATOM 691 O O . HIS A 1 84 ? -5.230 -1.743 -7.173 1.00 90.38 84 HIS A O 1
ATOM 697 N N . PRO A 1 85 ? -4.954 -3.787 -8.037 1.00 93.00 85 PRO A N 1
ATOM 698 C CA . PRO A 1 85 ? -4.777 -4.456 -6.745 1.00 93.00 85 PRO A CA 1
ATOM 699 C C . PRO A 1 85 ? -3.373 -4.308 -6.144 1.00 93.00 85 PRO A C 1
ATOM 701 O O . PRO A 1 85 ? -3.131 -4.858 -5.072 1.00 93.00 85 PRO A O 1
ATOM 704 N N . MET A 1 86 ? -2.454 -3.582 -6.781 1.00 96.31 86 MET A N 1
ATOM 705 C CA . MET A 1 86 ? -1.164 -3.237 -6.185 1.00 96.31 86 MET A CA 1
ATOM 706 C C . MET A 1 86 ? -1.210 -1.842 -5.564 1.00 96.31 86 MET A C 1
ATOM 708 O O . MET A 1 86 ? -1.784 -0.916 -6.140 1.00 96.31 86 MET A O 1
ATOM 712 N N . ILE A 1 87 ? -0.609 -1.675 -4.385 1.00 97.00 87 ILE A N 1
ATOM 713 C CA . ILE A 1 87 ? -0.638 -0.417 -3.630 1.00 97.00 87 ILE A CA 1
ATOM 714 C C . ILE A 1 87 ? 0.694 -0.119 -2.943 1.00 97.00 87 ILE A C 1
ATOM 716 O O . ILE A 1 87 ? 1.363 -1.021 -2.445 1.00 97.00 87 ILE A O 1
ATOM 720 N N . SER A 1 88 ? 1.069 1.155 -2.886 1.00 97.44 88 SER A N 1
ATOM 721 C CA . SER A 1 88 ? 2.303 1.615 -2.252 1.00 97.44 88 SER A CA 1
ATOM 722 C C . SER A 1 88 ? 2.126 1.856 -0.752 1.00 97.44 88 SER A C 1
ATOM 724 O O . SER A 1 88 ? 1.289 2.655 -0.321 1.00 97.44 88 SER A O 1
ATOM 726 N N . LEU A 1 89 ? 2.948 1.198 0.065 1.00 97.44 89 LEU A N 1
ATOM 727 C CA . LEU A 1 89 ? 2.946 1.300 1.526 1.00 97.44 89 LEU A CA 1
ATOM 728 C C . LEU A 1 89 ? 4.349 1.600 2.058 1.00 97.44 89 LEU A C 1
ATOM 730 O O . LEU A 1 89 ? 5.352 1.174 1.492 1.00 97.44 89 LEU A O 1
ATOM 734 N N . CYS A 1 90 ? 4.442 2.289 3.196 1.00 96.62 90 CYS A N 1
ATOM 735 C CA . CYS A 1 90 ? 5.690 2.319 3.958 1.00 96.62 90 CYS A CA 1
ATOM 736 C C . CYS A 1 90 ? 5.892 0.988 4.716 1.00 96.62 90 CYS A C 1
ATOM 738 O O . CYS A 1 90 ? 4.903 0.312 5.023 1.00 96.62 90 CYS A O 1
ATOM 740 N N . PRO A 1 91 ? 7.132 0.630 5.106 1.00 94.38 91 PRO A N 1
ATOM 741 C CA . PRO A 1 91 ? 7.422 -0.584 5.868 1.00 94.38 91 PRO A CA 1
ATOM 742 C C . PRO A 1 91 ? 6.566 -0.747 7.126 1.00 94.38 91 PRO A C 1
ATOM 744 O O . PRO A 1 91 ? 6.128 -1.852 7.423 1.00 94.38 91 PRO A O 1
ATOM 747 N N . GLY A 1 92 ? 6.274 0.349 7.834 1.00 93.88 92 GLY A N 1
ATOM 748 C CA . GLY A 1 92 ? 5.437 0.317 9.034 1.00 93.88 92 GLY A CA 1
ATOM 749 C C . GLY A 1 92 ? 3.986 -0.072 8.743 1.00 93.88 92 GLY A C 1
ATOM 750 O O . GLY A 1 92 ? 3.438 -0.939 9.417 1.00 93.88 92 GLY A O 1
ATOM 751 N N . CYS A 1 93 ? 3.359 0.525 7.724 1.00 95.81 93 CYS A N 1
ATOM 752 C CA . CYS A 1 93 ? 1.990 0.162 7.342 1.00 95.81 93 CYS A CA 1
ATOM 753 C C . CYS A 1 93 ? 1.934 -1.230 6.708 1.00 95.81 93 CYS A C 1
ATOM 755 O O . CYS A 1 93 ? 1.027 -1.996 7.011 1.00 95.81 93 CYS A O 1
ATOM 757 N N . HIS A 1 94 ? 2.930 -1.593 5.902 1.00 96.00 94 HIS A N 1
ATOM 758 C CA . HIS A 1 94 ? 3.034 -2.932 5.332 1.00 96.00 94 HIS A CA 1
ATOM 759 C C . HIS A 1 94 ? 3.171 -4.015 6.409 1.00 96.00 94 HIS A C 1
ATOM 761 O O . HIS A 1 94 ? 2.487 -5.034 6.360 1.00 96.00 94 HIS A O 1
ATOM 767 N N . ALA A 1 95 ? 4.014 -3.781 7.419 1.00 94.81 95 ALA A N 1
ATOM 768 C CA . ALA A 1 95 ? 4.149 -4.688 8.549 1.00 94.81 95 ALA A CA 1
ATOM 769 C C . ALA A 1 95 ? 2.833 -4.823 9.325 1.00 94.81 95 ALA A C 1
ATOM 771 O O . ALA A 1 95 ? 2.506 -5.931 9.731 1.00 94.81 95 ALA A O 1
ATOM 772 N N . LYS A 1 96 ? 2.055 -3.744 9.487 1.00 95.00 96 LYS A N 1
ATOM 773 C CA . LYS A 1 96 ? 0.734 -3.817 10.130 1.00 95.00 96 LYS A CA 1
ATOM 774 C C . LYS A 1 96 ? -0.250 -4.691 9.349 1.00 95.00 96 LYS A C 1
ATOM 776 O O . LYS A 1 96 ? -0.946 -5.489 9.957 1.00 95.00 96 LYS A O 1
ATOM 781 N N . VAL A 1 97 ? -0.272 -4.600 8.018 1.00 95.00 97 VAL A N 1
ATOM 782 C CA . VAL A 1 97 ? -1.134 -5.465 7.190 1.00 95.00 97 VAL A CA 1
ATOM 783 C C . VAL A 1 97 ? -0.788 -6.945 7.388 1.00 95.00 97 VAL A C 1
ATOM 785 O O . VAL A 1 97 ? -1.679 -7.752 7.613 1.00 95.00 97 VAL A O 1
ATOM 788 N N . HIS A 1 98 ? 0.497 -7.308 7.370 1.00 93.19 98 HIS A N 1
ATOM 789 C CA . HIS A 1 98 ? 0.909 -8.721 7.402 1.00 93.19 98 HIS A CA 1
ATOM 790 C C . HIS A 1 98 ? 1.066 -9.324 8.797 1.00 93.19 98 HIS A C 1
ATOM 792 O O . HIS A 1 98 ? 0.790 -10.503 8.990 1.00 93.19 98 HIS A O 1
ATOM 798 N N . ARG A 1 99 ? 1.561 -8.548 9.765 1.00 90.62 99 ARG A N 1
ATOM 799 C CA . ARG A 1 99 ? 2.040 -9.066 11.059 1.00 90.62 99 ARG A CA 1
ATOM 800 C C . ARG A 1 99 ? 1.121 -8.749 12.229 1.00 90.62 99 ARG A C 1
ATOM 802 O O . ARG A 1 99 ? 1.293 -9.330 13.295 1.00 90.62 99 ARG A O 1
ATOM 809 N N . THR A 1 100 ? 0.193 -7.806 12.085 1.00 88.69 100 THR A N 1
ATOM 810 C CA . THR A 1 100 ? -0.722 -7.477 13.178 1.00 88.69 100 THR A CA 1
ATOM 811 C C . THR A 1 100 ? -1.808 -8.542 13.264 1.00 88.69 100 THR A C 1
ATOM 813 O O . THR A 1 100 ? -2.610 -8.689 12.355 1.00 88.69 100 THR A O 1
ATOM 816 N N . THR A 1 101 ? -1.845 -9.282 14.368 1.00 83.56 101 THR A N 1
ATOM 817 C CA . THR A 1 101 ? -2.848 -10.334 14.606 1.00 83.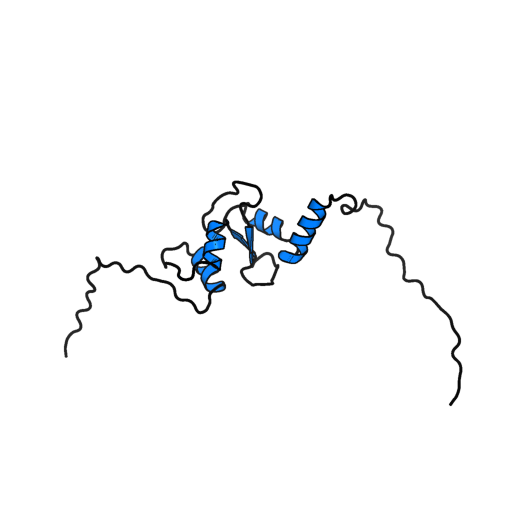56 101 THR A CA 1
ATOM 818 C C . THR A 1 101 ? -4.222 -9.763 14.948 1.00 83.56 101 THR A C 1
ATOM 820 O O . THR A 1 101 ? -5.235 -10.404 14.690 1.00 83.56 101 THR A O 1
ATOM 823 N N . VAL A 1 102 ? -4.258 -8.566 15.539 1.00 83.44 102 VAL A N 1
ATOM 824 C CA . VAL A 1 102 ? -5.482 -7.896 15.984 1.00 83.44 102 VAL A CA 1
ATOM 825 C C . VAL A 1 102 ? -5.353 -6.395 15.750 1.00 83.44 102 VAL A C 1
ATOM 827 O O . VAL A 1 102 ? -4.402 -5.771 16.224 1.00 83.44 102 VAL A O 1
ATOM 830 N N . VAL A 1 103 ? -6.291 -5.812 15.004 1.00 87.50 103 VAL A N 1
ATOM 831 C CA . VAL A 1 103 ? -6.322 -4.372 14.703 1.00 87.50 103 VAL A CA 1
ATOM 832 C C . VAL A 1 103 ? -7.366 -3.653 15.549 1.00 87.50 103 VAL A C 1
ATOM 834 O O . VAL A 1 103 ? -8.414 -4.211 15.868 1.00 87.50 103 VAL A O 1
ATOM 837 N N . LEU A 1 104 ? -7.083 -2.396 15.894 1.00 88.31 104 LEU A N 1
ATOM 838 C CA . LEU A 1 104 ? -8.045 -1.519 16.557 1.00 88.31 104 LEU A CA 1
ATOM 839 C C . LEU A 1 104 ? -8.938 -0.853 15.514 1.00 88.31 104 LEU A C 1
ATOM 841 O O . LEU A 1 104 ? -8.428 -0.287 14.547 1.00 88.31 104 LEU A O 1
ATOM 845 N N . SER A 1 105 ? -10.245 -0.804 15.762 1.00 85.81 105 SER A N 1
ATOM 846 C CA . SER A 1 105 ? -11.216 -0.162 14.862 1.00 85.81 105 SER A CA 1
ATOM 847 C C . SER A 1 105 ? -10.968 1.339 14.630 1.00 85.81 105 SER A C 1
ATOM 849 O O . SER A 1 105 ? -11.532 1.922 13.713 1.00 85.81 105 SER A O 1
ATOM 851 N N . ALA A 1 106 ? -10.134 1.979 15.458 1.00 87.62 106 ALA A N 1
ATOM 852 C CA . ALA A 1 106 ? -9.723 3.377 15.309 1.00 87.62 106 ALA A CA 1
ATOM 853 C C . ALA A 1 106 ? -8.557 3.586 14.319 1.00 87.62 106 ALA A C 1
ATOM 855 O O . ALA A 1 106 ? -8.146 4.721 14.080 1.00 87.62 106 ALA A O 1
ATOM 856 N N . MET A 1 107 ? -7.978 2.514 13.768 1.00 91.38 107 MET A N 1
ATOM 857 C CA . MET A 1 107 ? -6.920 2.623 12.763 1.00 91.38 107 MET A CA 1
ATOM 858 C C . MET A 1 107 ? -7.445 3.218 11.441 1.00 91.38 107 MET A C 1
ATOM 860 O O . MET A 1 107 ? -8.643 3.150 11.166 1.00 91.38 107 MET A O 1
ATOM 864 N N . PRO A 1 108 ? -6.560 3.777 10.586 1.00 95.31 108 PRO A N 1
ATOM 865 C CA . PRO A 1 108 ? -6.972 4.371 9.317 1.00 95.31 108 PRO A CA 1
ATOM 866 C C . PRO A 1 108 ? -7.830 3.415 8.465 1.00 95.31 108 PRO A C 1
ATOM 868 O O . PRO A 1 108 ? -7.443 2.253 8.304 1.00 95.31 108 PRO A O 1
ATOM 871 N N . PRO A 1 109 ? -8.933 3.881 7.845 1.00 95.50 109 PRO A N 1
ATOM 872 C CA . PRO A 1 109 ? -9.878 3.006 7.142 1.00 95.50 109 PRO A CA 1
ATOM 873 C C . PRO A 1 109 ? -9.245 2.138 6.050 1.00 95.50 109 PRO A C 1
ATOM 875 O O . PRO A 1 109 ? -9.570 0.958 5.918 1.00 95.50 109 PRO A O 1
ATOM 878 N N . LEU A 1 110 ? -8.300 2.695 5.286 1.00 96.31 110 LEU A N 1
ATOM 879 C CA . LEU A 1 110 ? -7.593 1.937 4.256 1.00 96.31 110 LEU A CA 1
ATOM 880 C C . LEU A 1 110 ? -6.721 0.829 4.859 1.00 96.31 110 LEU A C 1
ATOM 882 O O . LEU A 1 110 ? -6.655 -0.256 4.294 1.00 96.31 110 LEU A O 1
ATOM 886 N N . LEU A 1 111 ? -6.085 1.070 6.009 1.00 95.62 111 LEU A N 1
ATOM 887 C CA . LEU A 1 111 ? -5.293 0.045 6.686 1.00 95.62 111 LEU A CA 1
ATOM 888 C C . LEU A 1 111 ? -6.173 -1.123 7.132 1.00 95.62 111 LEU A C 1
ATOM 890 O O . LEU A 1 111 ? -5.800 -2.270 6.912 1.00 95.62 111 LEU A O 1
ATOM 894 N N . LEU A 1 112 ? -7.344 -0.827 7.706 1.00 94.56 112 LEU A N 1
ATOM 895 C CA . LEU A 1 112 ? -8.318 -1.844 8.111 1.00 94.56 112 LEU A CA 1
ATOM 896 C C . LEU A 1 112 ? -8.796 -2.662 6.912 1.00 94.56 112 LEU A C 1
ATOM 898 O O . LEU A 1 112 ? -8.832 -3.885 6.976 1.00 94.56 112 LEU A O 1
ATOM 902 N N . LYS A 1 113 ? -9.095 -2.002 5.787 1.00 95.25 113 LYS A N 1
ATOM 903 C CA . LYS A 1 113 ? -9.480 -2.688 4.549 1.00 95.25 113 LYS A CA 1
ATOM 904 C C . LYS A 1 113 ? -8.401 -3.667 4.075 1.00 95.25 113 LYS A C 1
ATOM 906 O O . LYS A 1 113 ? -8.708 -4.827 3.833 1.00 95.25 113 LYS A O 1
ATOM 911 N N . LEU A 1 114 ? -7.151 -3.209 3.980 1.00 95.38 114 LEU A N 1
ATOM 912 C CA . LEU A 1 114 ? -6.022 -4.049 3.562 1.00 95.38 114 LEU A CA 1
ATOM 913 C C . LEU A 1 114 ? -5.778 -5.204 4.540 1.00 95.38 114 LEU A C 1
ATOM 915 O O . LEU A 1 114 ? -5.464 -6.315 4.130 1.00 95.38 114 LEU A O 1
ATOM 919 N N . TRP A 1 115 ? -5.944 -4.955 5.837 1.00 94.81 115 TRP A N 1
ATOM 920 C CA . TRP A 1 115 ? -5.811 -5.990 6.852 1.00 94.81 115 TRP A CA 1
ATOM 921 C C . TRP A 1 115 ? -6.900 -7.065 6.728 1.00 94.81 115 TRP A C 1
ATOM 923 O O . TRP A 1 115 ? -6.572 -8.245 6.733 1.00 94.81 115 TRP A O 1
ATOM 933 N N . ARG A 1 116 ? -8.172 -6.688 6.528 1.00 92.81 116 ARG A N 1
ATOM 934 C CA . ARG A 1 116 ? -9.278 -7.646 6.305 1.00 92.81 116 ARG A CA 1
ATOM 935 C C . ARG A 1 116 ? -9.050 -8.520 5.076 1.00 92.81 116 ARG A C 1
ATOM 937 O O . ARG A 1 116 ? -9.344 -9.706 5.108 1.00 92.81 116 ARG A O 1
ATOM 944 N N . GLU A 1 117 ? -8.515 -7.933 4.006 1.00 93.12 117 GLU A N 1
ATOM 945 C CA . GLU A 1 117 ? -8.159 -8.666 2.784 1.00 93.12 117 GLU A CA 1
ATOM 946 C C . GLU A 1 117 ? -7.094 -9.739 3.053 1.00 93.12 117 GLU A C 1
ATOM 948 O O . GLU A 1 117 ? -7.146 -10.815 2.465 1.00 93.12 117 GLU A O 1
ATOM 953 N N . GLN A 1 118 ? -6.159 -9.471 3.968 1.00 91.31 118 GLN A N 1
ATOM 954 C CA . GLN A 1 118 ? -5.085 -10.396 4.331 1.00 91.31 118 GLN A CA 1
ATOM 955 C C . GLN A 1 118 ? -5.479 -11.404 5.429 1.00 91.31 118 GLN A C 1
ATOM 957 O O . GLN A 1 118 ? -4.866 -12.470 5.522 1.00 91.31 118 GLN A O 1
ATOM 962 N N . HIS A 1 119 ? -6.477 -11.076 6.254 1.00 91.12 119 HIS A N 1
ATOM 963 C CA . HIS A 1 119 ? -6.900 -11.848 7.428 1.00 91.12 119 HIS A CA 1
ATOM 964 C C . HIS A 1 119 ? -8.432 -12.015 7.476 1.00 91.12 119 HIS A C 1
ATOM 966 O O . HIS A 1 119 ? -9.071 -11.467 8.377 1.00 91.12 119 HIS A O 1
ATOM 972 N N . PRO A 1 120 ? -9.039 -12.762 6.535 1.00 88.94 120 PRO A N 1
ATOM 973 C CA . PRO A 1 120 ? -10.498 -12.844 6.396 1.00 88.94 120 PRO A CA 1
ATOM 974 C C . PRO A 1 120 ? -11.207 -13.410 7.637 1.00 88.94 120 PRO A C 1
ATOM 976 O O . PRO A 1 120 ? -12.312 -12.980 7.955 1.00 88.94 120 PRO A O 1
ATOM 979 N N . ASP A 1 121 ? -10.551 -14.312 8.370 1.00 88.75 121 ASP A N 1
ATOM 980 C CA . ASP A 1 121 ? -11.133 -15.005 9.527 1.00 88.75 121 ASP A CA 1
ATOM 981 C C . ASP A 1 121 ? -10.802 -14.340 10.874 1.00 88.75 121 ASP A C 1
ATOM 983 O O . ASP A 1 121 ? -11.084 -14.896 11.936 1.00 88.75 121 ASP A O 1
ATOM 987 N N . ARG A 1 122 ? -10.146 -13.169 10.873 1.00 84.94 122 ARG A N 1
ATOM 988 C CA . ARG A 1 122 ? -9.739 -12.484 12.109 1.00 84.94 122 ARG A CA 1
ATOM 989 C C . ARG A 1 122 ? -10.686 -11.346 12.472 1.00 84.94 122 ARG A C 1
ATOM 991 O O . ARG A 1 122 ? -11.268 -10.680 11.622 1.00 84.94 122 ARG A O 1
ATOM 998 N N . HIS A 1 123 ? -10.782 -11.081 13.773 1.00 82.31 123 HIS A N 1
ATOM 999 C CA . HIS A 1 123 ? -11.676 -10.064 14.319 1.00 82.31 123 HIS A CA 1
ATOM 1000 C C . HIS A 1 123 ? -10.947 -8.774 14.701 1.00 82.31 123 HIS A C 1
A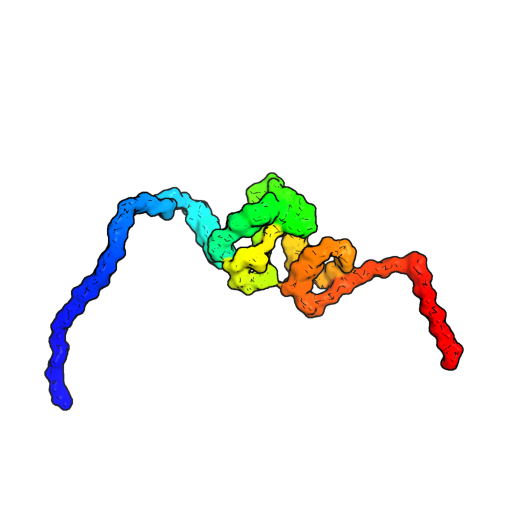TOM 1002 O O . HIS A 1 123 ? -9.818 -8.790 15.197 1.00 82.31 123 HIS A O 1
ATOM 1008 N N . GLU A 1 124 ? -11.635 -7.650 14.509 1.00 84.31 124 GLU A N 1
ATOM 1009 C CA . GLU A 1 124 ? -11.181 -6.334 14.957 1.00 84.31 124 GLU A CA 1
ATOM 1010 C C . GLU A 1 124 ? -11.533 -6.110 16.426 1.00 84.31 124 GLU A C 1
ATOM 1012 O O . GLU A 1 124 ? -12.636 -6.423 16.877 1.00 84.31 124 GLU A O 1
ATOM 1017 N N . GLN A 1 125 ? -10.616 -5.493 17.165 1.00 84.31 125 GLN A N 1
ATOM 1018 C CA . GLN A 1 125 ? -10.889 -5.016 18.511 1.00 84.31 125 GLN A CA 1
ATOM 1019 C C . GLN A 1 125 ? -11.524 -3.629 18.464 1.00 84.31 125 GLN A C 1
ATOM 1021 O O . GLN A 1 125 ? -10.995 -2.688 17.864 1.00 84.31 125 GLN A O 1
ATOM 1026 N N . ARG A 1 126 ? -12.659 -3.490 19.150 1.00 82.94 126 ARG A N 1
ATOM 1027 C CA . ARG A 1 126 ? -13.303 -2.197 19.376 1.00 82.94 126 ARG A CA 1
ATOM 1028 C C . ARG A 1 126 ? -12.752 -1.581 20.653 1.00 82.94 126 ARG A C 1
ATOM 1030 O O . ARG A 1 126 ? -12.601 -2.264 21.662 1.00 82.94 126 ARG A O 1
ATOM 1037 N N . ILE A 1 127 ? -12.478 -0.282 20.608 1.00 80.19 127 ILE A N 1
ATOM 1038 C CA . ILE A 1 127 ? -12.149 0.475 21.815 1.00 80.19 127 ILE A CA 1
ATOM 1039 C C . ILE A 1 127 ? -13.431 0.595 22.643 1.00 80.19 127 ILE A C 1
ATOM 1041 O O . ILE A 1 127 ? -14.430 1.131 22.160 1.00 80.19 127 ILE A O 1
ATOM 1045 N N . LEU A 1 128 ? -13.396 0.078 23.870 1.00 79.00 128 LEU A N 1
ATOM 1046 C CA . LEU A 1 128 ? -14.449 0.287 24.854 1.00 79.00 128 LEU A CA 1
ATOM 1047 C C . LEU A 1 128 ? -14.186 1.609 25.573 1.00 79.00 128 LEU A C 1
ATOM 1049 O O . LEU A 1 128 ? -13.105 1.825 26.121 1.00 79.00 128 LEU A O 1
ATOM 1053 N N . ASP A 1 129 ? -15.173 2.498 25.557 1.00 79.62 129 ASP A N 1
ATOM 1054 C CA . ASP A 1 129 ? -15.148 3.716 26.359 1.00 79.62 129 ASP A CA 1
ATOM 1055 C C . ASP A 1 129 ? -15.840 3.442 27.696 1.00 79.62 129 ASP A C 1
ATOM 1057 O O . ASP A 1 129 ? -17.057 3.569 27.818 1.00 79.62 129 ASP A O 1
ATOM 1061 N N . PHE A 1 130 ? -15.051 3.071 28.705 1.00 76.38 130 PHE A N 1
ATOM 1062 C CA . PHE A 1 130 ? -15.543 2.776 30.055 1.00 76.38 130 PHE A CA 1
ATOM 1063 C C . PHE A 1 130 ? -16.137 3.999 30.780 1.00 76.38 130 PHE A C 1
ATOM 1065 O O . PHE A 1 130 ? -16.667 3.855 31.879 1.00 76.38 130 PHE A O 1
ATOM 1072 N N . ARG A 1 131 ? -16.058 5.209 30.200 1.00 78.62 131 ARG A N 1
ATOM 1073 C CA . ARG A 1 131 ? -16.699 6.415 30.751 1.00 78.62 131 ARG A CA 1
ATOM 1074 C C . ARG A 1 131 ? -18.157 6.547 30.324 1.00 78.62 131 ARG A C 1
ATOM 1076 O O . ARG A 1 131 ? -18.901 7.303 30.949 1.00 78.62 131 ARG A O 1
ATOM 1083 N N . LYS A 1 132 ? -18.593 5.819 29.290 1.00 63.25 132 LYS A N 1
ATOM 1084 C CA . LYS A 1 132 ? -20.015 5.703 28.967 1.00 63.25 132 LYS A CA 1
ATOM 1085 C C . LYS A 1 132 ? -20.636 4.706 29.934 1.00 63.25 132 LYS A C 1
ATOM 1087 O O . LYS A 1 132 ? -20.419 3.507 29.833 1.00 63.25 132 LYS A O 1
ATOM 1092 N N . LYS A 1 133 ? -21.409 5.222 30.889 1.00 59.47 133 LYS A N 1
ATOM 1093 C CA . LYS A 1 133 ? -22.336 4.416 31.685 1.00 59.47 133 LYS A CA 1
ATOM 1094 C C . LYS A 1 133 ? -23.277 3.744 30.684 1.00 59.47 133 LYS A C 1
ATOM 1096 O O . LYS A 1 133 ? -24.083 4.437 30.064 1.00 59.47 133 LYS A O 1
ATOM 1101 N N . ASP A 1 134 ? -23.130 2.439 30.474 1.00 60.97 134 ASP A N 1
ATOM 1102 C CA . ASP A 1 134 ? -24.071 1.669 29.668 1.00 60.97 134 ASP A CA 1
ATOM 1103 C C . ASP A 1 134 ? -25.439 1.767 30.342 1.00 60.97 134 ASP A C 1
ATOM 1105 O O . ASP A 1 134 ? -25.745 1.081 31.316 1.00 60.97 134 ASP A O 1
ATOM 1109 N N . MET A 1 135 ? -26.261 2.686 29.844 1.00 53.00 135 MET A N 1
ATOM 1110 C CA . MET A 1 135 ? -27.647 2.850 30.246 1.00 53.00 135 MET A CA 1
ATOM 1111 C C . MET A 1 135 ? -28.474 1.766 29.557 1.00 53.00 135 MET A C 1
ATOM 1113 O O . MET A 1 135 ? -29.323 2.041 28.718 1.00 53.00 135 MET A O 1
ATOM 1117 N N . GLN A 1 136 ? -28.189 0.509 29.887 1.00 57.22 136 GLN A N 1
ATOM 1118 C CA . GLN A 1 136 ? -29.120 -0.586 29.665 1.00 57.22 136 GLN A CA 1
ATOM 1119 C C . GLN A 1 136 ? -29.790 -0.914 30.993 1.00 57.22 136 GLN A C 1
ATOM 1121 O O . GLN A 1 136 ? -29.506 -1.913 31.650 1.00 57.22 136 GLN A O 1
ATOM 1126 N N . SER A 1 137 ? -30.714 -0.041 31.388 1.00 53.25 137 SER A N 1
ATOM 1127 C CA . SER A 1 137 ? -31.811 -0.420 32.268 1.00 53.25 137 SER A CA 1
ATOM 1128 C C . SER A 1 137 ? -32.688 -1.424 31.516 1.00 53.25 137 SER A C 1
ATOM 1130 O O . SER A 1 137 ? -33.546 -1.038 30.723 1.00 53.25 137 SER A O 1
ATOM 1132 N N . ARG A 1 138 ? -32.460 -2.722 31.733 1.00 55.25 138 ARG A N 1
ATOM 1133 C CA . ARG A 1 138 ? -33.480 -3.735 31.440 1.00 55.25 138 ARG A CA 1
ATOM 1134 C C . ARG A 1 138 ? -34.648 -3.487 32.401 1.00 55.25 138 ARG A C 1
ATOM 1136 O O . ARG A 1 138 ? -34.398 -3.494 33.607 1.00 55.25 138 ARG A O 1
ATOM 1143 N N . PRO A 1 139 ? -35.894 -3.285 31.940 1.00 55.97 139 PRO A N 1
ATOM 1144 C CA . PRO A 1 139 ? -37.023 -3.457 32.836 1.00 55.97 139 PRO A CA 1
ATOM 1145 C C . PRO A 1 139 ? -37.091 -4.947 33.191 1.00 55.97 139 PRO A C 1
ATOM 1147 O O . PRO A 1 139 ? -37.089 -5.802 32.302 1.00 55.97 139 PRO A O 1
ATOM 1150 N N . MET A 1 140 ? -37.078 -5.261 34.487 1.00 55.22 140 MET A N 1
ATOM 1151 C CA . MET A 1 140 ? -37.588 -6.549 34.947 1.00 55.22 140 MET A CA 1
ATOM 1152 C C . MET A 1 140 ? -39.098 -6.539 34.705 1.00 55.22 140 MET A C 1
ATOM 1154 O O . MET A 1 140 ? -39.793 -5.694 35.269 1.00 55.22 140 MET A O 1
ATOM 1158 N N . PHE A 1 141 ? -39.568 -7.454 33.865 1.00 59.66 141 PHE A N 1
ATOM 1159 C CA . PHE A 1 141 ? -40.910 -8.013 33.966 1.00 59.66 141 PHE A CA 1
ATOM 1160 C C . PHE A 1 141 ? -40.759 -9.455 34.434 1.00 59.66 141 PHE A C 1
ATOM 1162 O O . PHE A 1 141 ? -39.818 -10.119 33.932 1.00 59.66 141 PHE A O 1
#

Foldseek 3Di:
DDDDDDDDDDPDDDDDDDDPDPDPPPDDDPVRVVVCVCCCVQQVVCFVVQCVVVVCAAPFPRHHDPDVPQKGWDALDPPDRDNVRIHIHGPVLVCCLAPPQEAEPPGGPVSVVSNCSNPVPGDYDYDDDPVPPPPPPDDDD